Protein AF-A0AAE2D4U5-F1 (afdb_monomer_lite)

Radius of gyration: 18.9 Å; chains: 1; bounding box: 34×36×48 Å

Sequence (80 aa):
MKSFLQDPPGFLERTFSNQGNQPLETLETLETNLLDKRPSNFEDCVIWARLLWQDLYSNTLTQLLSNFPRDHVTSTGSEF

pLDDT: mean 93.77, std 4.61, range [75.62, 98.25]

Organism: Schistosoma mekongi (NCBI:txid38744)

Foldseek 3Di:
DVCCVVDVVVVLVVLVPDDDCSSVVVVVVVCCCPPVQPDPDVVSVVVVVVVVCCVVPPVVVVVVCVVQPQQDADPVRHHD

InterPro domains:
  IPR019572 Ubiquitin-activating enzyme, SCCH domain [PF10585] (2-80)
  IPR035985 Ubiquitin-activating enzyme-like [SSF69572] (25-80)
  IPR042063 Ubiquitin-activating enzyme E1, SCCH domain [G3DSA:1.10.10.2660] (1-80)

Structure (mmCIF, N/CA/C/O backbone):
data_AF-A0AAE2D4U5-F1
#
_entry.id   AF-A0AAE2D4U5-F1
#
loop_
_atom_site.group_PDB
_atom_site.id
_atom_site.type_symbol
_atom_site.label_atom_id
_atom_site.label_alt_id
_atom_site.label_comp_id
_atom_site.label_asym_id
_atom_site.label_entity_id
_atom_site.label_seq_id
_atom_site.pdbx_PDB_ins_code
_atom_site.Cartn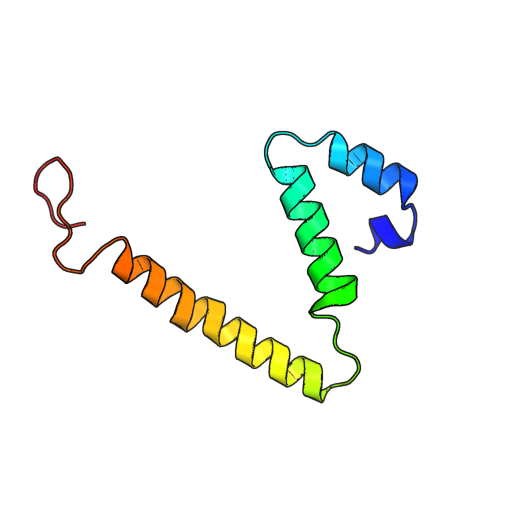_x
_atom_site.Cartn_y
_atom_site.Cartn_z
_atom_site.occupancy
_atom_site.B_iso_or_equiv
_atom_site.auth_seq_id
_atom_site.auth_comp_id
_atom_site.auth_asym_id
_atom_site.auth_atom_id
_atom_site.pdbx_PDB_model_num
ATOM 1 N N . MET A 1 1 ? -2.808 4.160 10.900 1.00 82.25 1 MET A N 1
ATOM 2 C CA . MET A 1 1 ? -3.988 3.333 11.254 1.00 82.25 1 MET A CA 1
ATOM 3 C C . MET A 1 1 ? -4.211 3.231 12.763 1.00 82.25 1 MET A C 1
ATOM 5 O O . MET A 1 1 ? -5.179 3.807 13.227 1.00 82.25 1 MET A O 1
ATOM 9 N N . LYS A 1 2 ? -3.326 2.599 13.559 1.00 88.50 2 LYS A N 1
ATOM 10 C CA . LYS A 1 2 ? -3.492 2.531 15.033 1.00 88.50 2 LYS A CA 1
ATOM 11 C C . LYS A 1 2 ? -3.643 3.912 15.684 1.00 88.50 2 LYS A C 1
ATOM 13 O O . LYS A 1 2 ? -4.524 4.105 16.509 1.00 88.50 2 LYS A O 1
ATOM 18 N N . SER A 1 3 ? -2.818 4.868 15.264 1.00 91.06 3 SER A N 1
ATOM 19 C CA . SER A 1 3 ? -2.877 6.261 15.715 1.00 91.06 3 SER A CA 1
ATOM 20 C C . SER A 1 3 ? -4.234 6.920 15.447 1.00 91.06 3 SER A C 1
ATOM 22 O O . SER A 1 3 ? -4.767 7.564 16.340 1.00 91.06 3 SER A O 1
ATOM 24 N N . PHE A 1 4 ? -4.819 6.699 14.265 1.00 95.56 4 PHE A N 1
ATOM 25 C CA . PHE A 1 4 ? -6.162 7.180 13.925 1.00 95.56 4 PHE A CA 1
ATOM 26 C C . PHE A 1 4 ? -7.250 6.536 14.794 1.00 95.56 4 PHE A C 1
ATOM 28 O O . PHE A 1 4 ? -8.144 7.230 15.251 1.00 95.56 4 PHE A O 1
ATOM 35 N N . LEU A 1 5 ? -7.162 5.229 15.065 1.00 94.81 5 LEU A N 1
ATOM 36 C CA . LEU A 1 5 ? -8.152 4.526 15.895 1.00 94.81 5 LEU A CA 1
ATOM 37 C C . LEU A 1 5 ? -8.106 4.936 17.377 1.00 94.81 5 LEU A C 1
ATOM 39 O O . LEU A 1 5 ? -9.101 4.788 18.077 1.00 94.81 5 LEU A O 1
ATOM 43 N N . GLN A 1 6 ? -6.955 5.403 17.865 1.00 96.25 6 GLN A N 1
ATOM 44 C CA . GLN A 1 6 ? -6.770 5.811 19.262 1.00 96.25 6 GLN A CA 1
ATOM 45 C C . GLN A 1 6 ? -7.086 7.292 19.496 1.00 96.25 6 GLN A C 1
ATOM 47 O O . GLN A 1 6 ? -7.641 7.634 20.534 1.00 96.25 6 GLN A O 1
ATOM 52 N N . ASP A 1 7 ? -6.726 8.155 18.549 1.00 97.25 7 ASP A N 1
ATOM 53 C CA . ASP A 1 7 ? -6.904 9.606 18.625 1.00 97.25 7 ASP A CA 1
ATOM 54 C C . ASP A 1 7 ? -7.221 10.155 17.221 1.00 97.25 7 ASP A C 1
ATOM 56 O O . ASP A 1 7 ? -6.320 10.639 16.525 1.00 97.25 7 ASP A O 1
ATOM 60 N N . PRO A 1 8 ? -8.484 10.047 16.757 1.00 95.25 8 PRO A N 1
ATOM 61 C CA . PRO A 1 8 ? -8.863 10.556 15.444 1.00 95.25 8 PRO A CA 1
ATOM 62 C C . PRO A 1 8 ? -8.609 12.067 15.283 1.00 95.25 8 PRO A C 1
ATOM 64 O O . PRO A 1 8 ? -7.981 12.437 14.290 1.00 95.25 8 PRO A O 1
ATOM 67 N N . PRO A 1 9 ? -9.012 12.951 16.225 1.00 96.62 9 PRO A N 1
ATOM 68 C CA . PRO A 1 9 ? -8.811 14.392 16.075 1.00 96.62 9 PRO A CA 1
ATOM 69 C C . PRO A 1 9 ? -7.335 14.787 15.980 1.00 96.62 9 PRO A C 1
ATOM 71 O O . PRO A 1 9 ? -6.955 15.486 15.042 1.00 96.62 9 PRO A O 1
ATOM 74 N N . GLY A 1 10 ? -6.482 14.297 16.886 1.00 96.75 10 GLY A N 1
ATOM 75 C CA . GLY A 1 10 ? -5.062 14.638 16.850 1.00 96.75 10 GLY A CA 1
ATOM 76 C C . GLY A 1 10 ? -4.320 13.956 15.699 1.00 96.75 10 GLY A C 1
ATOM 77 O O . GLY A 1 10 ? -3.357 14.513 15.168 1.00 96.75 10 GLY A O 1
ATOM 78 N N . PHE A 1 11 ? -4.753 12.771 15.248 1.00 96.31 11 PHE A N 1
ATOM 79 C CA . PHE A 1 11 ? -4.227 12.176 14.015 1.00 96.31 11 PHE A CA 1
ATOM 80 C C . PHE A 1 11 ? -4.513 13.056 12.800 1.00 96.31 11 PHE A C 1
ATOM 82 O O . PHE A 1 11 ? -3.604 13.279 11.998 1.00 96.31 11 PHE A O 1
ATOM 89 N N . LEU A 1 12 ? -5.744 13.554 12.668 1.00 96.38 12 LEU A N 1
ATOM 90 C CA . LEU A 1 12 ? -6.133 14.420 11.561 1.00 96.38 12 LEU A CA 1
ATOM 91 C C . LEU A 1 12 ? -5.351 15.736 11.584 1.00 96.38 12 LEU A C 1
ATOM 93 O O . LEU A 1 12 ? -4.785 16.105 10.562 1.00 96.38 12 LEU A O 1
ATOM 97 N N . GLU A 1 13 ? -5.224 16.387 12.742 1.00 96.75 13 GLU A N 1
ATOM 98 C CA . GLU A 1 13 ? -4.436 17.620 12.895 1.00 96.75 13 GLU A CA 1
ATOM 99 C C . GLU A 1 13 ? -2.981 17.443 12.422 1.00 96.75 13 GLU A C 1
ATOM 101 O O . GLU A 1 13 ? -2.482 18.215 11.597 1.00 96.75 13 GLU A O 1
ATOM 106 N N . ARG A 1 14 ? -2.312 16.373 12.874 1.00 95.94 14 ARG A N 1
ATOM 107 C CA . ARG A 1 14 ? -0.942 16.048 12.441 1.00 95.94 14 ARG A CA 1
ATOM 108 C C . ARG A 1 14 ? -0.872 15.743 10.946 1.00 95.94 14 ARG A C 1
ATOM 110 O O . ARG A 1 14 ? 0.056 16.186 10.281 1.00 95.94 14 ARG A O 1
ATOM 117 N N . THR A 1 15 ? -1.851 15.009 10.417 1.00 96.38 15 THR A N 1
ATOM 118 C CA . THR A 1 15 ? -1.891 14.618 9.000 1.00 96.38 15 THR A CA 1
ATOM 119 C C . THR A 1 15 ? -2.067 15.831 8.092 1.00 96.38 15 THR A C 1
ATOM 121 O O . THR A 1 15 ? -1.339 15.961 7.114 1.00 96.38 15 THR A O 1
ATOM 124 N N . PHE A 1 16 ? -2.970 16.753 8.438 1.00 96.62 16 PHE A N 1
ATOM 125 C CA . PHE A 1 16 ? -3.195 17.986 7.677 1.00 96.62 16 PHE A CA 1
ATOM 126 C C . PHE A 1 16 ? -2.041 18.988 7.777 1.00 96.62 16 PHE A C 1
ATOM 128 O O . PHE A 1 16 ? -1.924 19.862 6.925 1.00 96.62 16 PHE A O 1
ATOM 135 N N . SER A 1 17 ? -1.171 18.848 8.779 1.00 96.31 17 SER A N 1
ATOM 136 C CA . SER A 1 17 ? 0.031 19.678 8.918 1.00 96.31 17 SER A CA 1
ATOM 137 C C . SER A 1 17 ? 1.188 19.231 8.008 1.00 96.31 17 SER A C 1
ATOM 139 O O . SER A 1 17 ? 2.197 19.932 7.913 1.00 96.31 17 SER A O 1
ATOM 141 N N . ASN A 1 18 ? 1.074 18.075 7.339 1.00 95.19 18 ASN A N 1
ATOM 142 C CA . ASN A 1 18 ? 2.091 17.584 6.408 1.00 95.19 18 ASN A CA 1
ATOM 143 C C . ASN A 1 18 ? 2.093 18.385 5.093 1.00 95.19 18 ASN A C 1
ATOM 145 O O . ASN A 1 18 ? 1.074 18.913 4.658 1.00 95.19 18 ASN A O 1
ATOM 149 N N . GLN A 1 19 ? 3.252 18.460 4.436 1.00 95.44 19 GLN A N 1
ATOM 150 C CA . GLN A 1 19 ? 3.435 19.259 3.219 1.00 95.44 19 GLN A CA 1
ATOM 151 C C . GLN A 1 19 ? 3.095 18.480 1.940 1.00 95.44 19 GLN A C 1
ATOM 153 O O . GLN A 1 19 ? 3.281 17.264 1.861 1.00 95.44 19 GLN A O 1
ATOM 158 N N . GLY A 1 20 ? 2.671 19.203 0.900 1.00 94.88 20 GLY A N 1
ATOM 159 C CA . GLY A 1 20 ? 2.406 18.636 -0.425 1.00 94.88 20 GLY A CA 1
ATOM 160 C C . GLY A 1 20 ? 1.244 17.640 -0.422 1.00 94.88 20 GLY A C 1
ATOM 161 O O . GLY A 1 20 ? 0.237 17.864 0.242 1.00 94.88 20 GLY A O 1
ATOM 162 N N . ASN A 1 21 ? 1.394 16.534 -1.157 1.00 95.69 21 ASN A N 1
ATOM 163 C CA . ASN A 1 21 ? 0.372 15.484 -1.277 1.00 95.69 21 ASN A CA 1
ATOM 164 C C . ASN A 1 21 ? 0.353 14.478 -0.115 1.00 95.6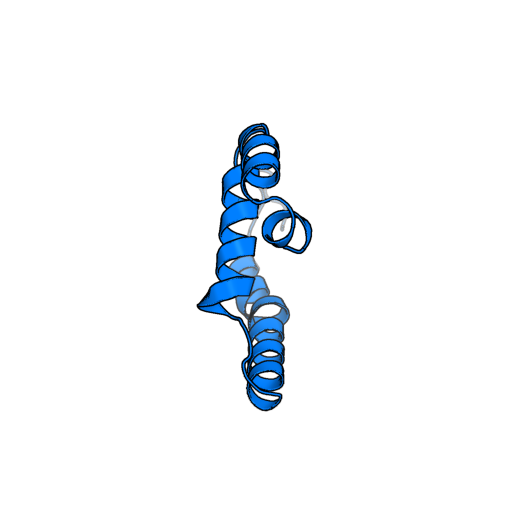9 21 ASN A C 1
ATOM 166 O O . ASN A 1 21 ? -0.520 13.615 -0.072 1.00 95.69 21 ASN A O 1
ATOM 170 N N . GLN A 1 22 ? 1.265 14.599 0.852 1.00 96.00 22 GLN A N 1
ATOM 171 C CA . GLN A 1 22 ? 1.367 13.668 1.981 1.00 96.00 22 GLN A CA 1
ATOM 172 C C . GLN A 1 22 ? 0.068 13.501 2.796 1.00 96.00 22 GLN A C 1
ATOM 174 O O . GLN A 1 22 ? -0.236 12.366 3.179 1.00 96.00 22 GLN A O 1
ATOM 179 N N . PRO A 1 23 ? -0.732 14.559 3.067 1.00 96.81 23 PRO A N 1
ATOM 180 C CA . PRO A 1 23 ? -2.023 14.388 3.729 1.00 96.81 23 PRO A CA 1
ATOM 181 C C . PRO A 1 23 ? -2.970 13.483 2.934 1.00 96.81 23 PRO A C 1
ATOM 183 O O . PRO A 1 23 ? -3.594 12.600 3.517 1.00 96.81 23 PRO A O 1
ATOM 186 N N . LEU A 1 24 ? -3.042 13.666 1.611 1.00 96.69 24 LEU A N 1
ATOM 187 C CA . LEU A 1 24 ? -3.907 12.878 0.733 1.00 96.69 24 LEU A CA 1
ATOM 188 C C . LEU A 1 24 ? -3.465 11.411 0.703 1.00 96.69 24 LEU A C 1
ATOM 190 O O . LEU A 1 24 ? -4.267 10.543 1.029 1.00 96.69 24 LEU A O 1
ATOM 194 N N . GLU A 1 25 ? -2.182 11.143 0.442 1.00 96.38 25 GLU A N 1
ATOM 195 C CA . GLU A 1 25 ? -1.620 9.780 0.422 1.00 96.38 25 GLU A CA 1
ATOM 196 C C . GLU A 1 25 ? -1.871 9.039 1.748 1.00 96.38 25 GLU A C 1
ATOM 198 O O . GLU A 1 25 ? -2.210 7.850 1.778 1.00 96.38 25 GLU A O 1
ATOM 203 N N . THR A 1 26 ? -1.743 9.755 2.871 1.00 95.88 26 THR A N 1
ATOM 204 C CA . THR A 1 26 ? -2.000 9.206 4.208 1.00 95.88 26 THR A CA 1
ATOM 205 C C . THR A 1 26 ? -3.473 8.831 4.391 1.00 95.88 26 THR A C 1
ATOM 207 O O . THR A 1 26 ? -3.770 7.777 4.963 1.00 95.88 26 THR A O 1
ATOM 210 N N . LEU A 1 27 ? -4.396 9.679 3.930 1.00 95.94 27 LEU A N 1
ATOM 211 C CA . LEU A 1 27 ? -5.837 9.452 4.046 1.00 95.94 27 LEU A CA 1
ATOM 212 C C . LEU A 1 27 ? -6.325 8.352 3.094 1.00 95.94 27 LEU A C 1
ATOM 214 O O . LEU A 1 27 ? -7.069 7.482 3.536 1.00 95.94 27 LEU A O 1
ATOM 218 N N . GLU A 1 28 ? -5.839 8.312 1.855 1.00 96.38 28 GLU A N 1
ATOM 219 C CA . GLU A 1 28 ? -6.133 7.241 0.887 1.00 96.38 28 GLU A CA 1
ATOM 220 C C . GLU A 1 28 ? -5.647 5.881 1.399 1.00 96.38 28 GLU A C 1
ATOM 222 O O . GLU A 1 28 ? -6.352 4.871 1.326 1.00 96.38 28 GLU A O 1
ATOM 227 N N . THR A 1 29 ? -4.454 5.850 2.005 1.00 94.44 29 THR A N 1
ATOM 228 C CA . THR A 1 29 ? -3.942 4.642 2.661 1.00 94.44 29 THR A CA 1
ATOM 229 C C . THR A 1 29 ? -4.861 4.216 3.805 1.00 94.44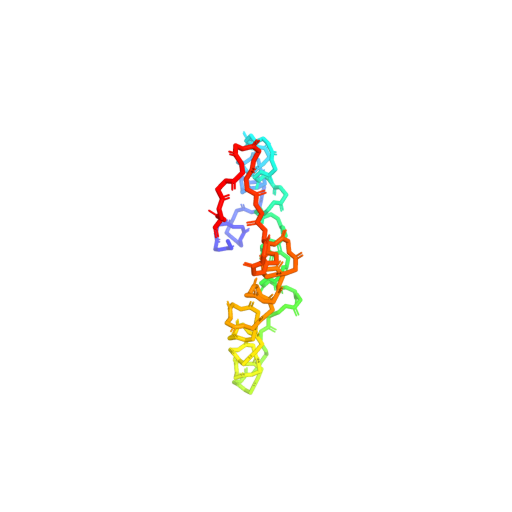 29 THR A C 1
ATOM 231 O O . THR A 1 29 ? -5.113 3.024 3.993 1.00 94.44 29 THR A O 1
ATOM 234 N N . LEU A 1 30 ? -5.365 5.164 4.596 1.00 95.56 30 LEU A N 1
ATOM 235 C CA . LEU A 1 30 ? -6.270 4.868 5.701 1.00 95.56 30 LEU A CA 1
ATOM 236 C C . LEU A 1 30 ? -7.594 4.274 5.196 1.00 95.56 30 LEU A C 1
ATOM 238 O O . LEU A 1 30 ? -8.006 3.227 5.694 1.00 95.56 30 LEU A O 1
ATOM 242 N N . GLU A 1 31 ? -8.217 4.913 4.206 1.00 95.44 31 GLU A N 1
ATOM 243 C CA . GLU A 1 31 ? -9.452 4.466 3.554 1.00 95.44 31 GLU A CA 1
ATOM 244 C C . GLU A 1 31 ? -9.289 3.063 2.967 1.00 95.44 31 GLU A C 1
ATOM 246 O O . GLU A 1 31 ? -10.017 2.146 3.351 1.00 95.44 31 GLU A O 1
ATOM 251 N N . THR A 1 32 ? -8.246 2.860 2.156 1.00 94.12 32 THR A N 1
ATOM 252 C CA . THR A 1 32 ? -7.953 1.574 1.514 1.00 94.12 32 THR A CA 1
ATOM 253 C C . THR A 1 32 ? -7.880 0.442 2.535 1.00 94.12 32 THR A C 1
ATOM 255 O O . THR A 1 32 ? -8.390 -0.651 2.309 1.00 94.12 32 THR A O 1
ATOM 258 N N . ASN A 1 33 ? -7.226 0.672 3.674 1.00 91.75 33 ASN A N 1
ATOM 259 C CA . ASN A 1 33 ? -6.999 -0.388 4.651 1.00 91.75 33 ASN A CA 1
ATOM 260 C C . ASN A 1 33 ? -8.161 -0.594 5.635 1.00 91.75 33 ASN A C 1
ATOM 262 O O . ASN A 1 33 ? -8.285 -1.678 6.207 1.00 91.75 33 ASN A O 1
ATOM 266 N N . LEU A 1 34 ? -8.972 0.434 5.894 1.00 92.94 34 LEU A N 1
ATOM 267 C CA . LEU A 1 34 ? -10.094 0.339 6.832 1.00 92.94 34 LEU A CA 1
ATOM 268 C C . LEU A 1 34 ? -11.405 -0.050 6.149 1.00 92.94 34 LEU A C 1
ATOM 270 O O . LEU A 1 34 ? -12.250 -0.664 6.807 1.00 92.94 34 LEU A O 1
ATOM 274 N N . LEU A 1 35 ? -11.560 0.301 4.871 1.00 91.88 35 LEU A N 1
ATOM 275 C CA . LEU A 1 35 ? -12.787 0.136 4.101 1.00 91.88 35 LEU A CA 1
ATOM 276 C C . LEU A 1 35 ? -12.551 -0.772 2.889 1.00 91.88 35 LEU A C 1
ATOM 278 O O . LEU A 1 35 ? -12.974 -1.925 2.918 1.00 91.88 35 LEU A O 1
ATOM 282 N N . ASP A 1 36 ? -11.838 -0.302 1.866 1.00 92.06 36 ASP A N 1
ATOM 283 C CA . ASP A 1 36 ? -11.894 -0.924 0.532 1.00 92.06 36 ASP A CA 1
ATOM 284 C C . ASP A 1 36 ? -11.250 -2.309 0.444 1.00 92.06 36 ASP A C 1
ATOM 286 O O . ASP A 1 36 ? -11.763 -3.211 -0.215 1.00 92.06 36 ASP A O 1
ATOM 290 N N . LYS A 1 37 ? -10.093 -2.481 1.086 1.00 92.00 37 LYS A N 1
ATOM 291 C CA . LYS A 1 37 ? -9.274 -3.699 1.025 1.00 92.00 37 LYS A CA 1
ATOM 292 C C . LYS A 1 37 ? -9.143 -4.373 2.385 1.00 92.00 37 LYS A C 1
ATOM 294 O O . LYS A 1 37 ? -8.197 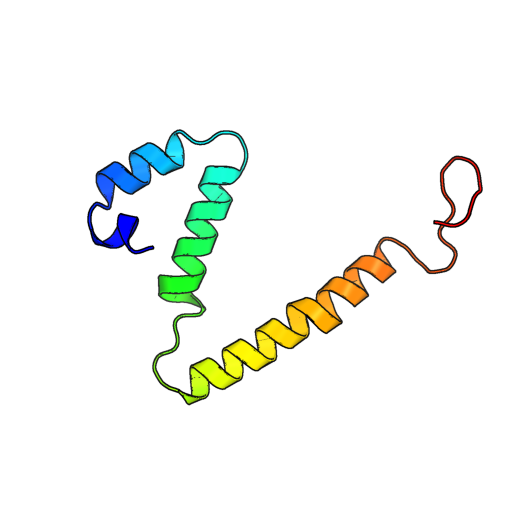-5.128 2.604 1.00 92.00 37 LYS A O 1
ATOM 299 N N . ARG A 1 38 ? -10.068 -4.107 3.310 1.00 93.00 38 ARG A N 1
ATOM 300 C CA . ARG A 1 38 ? -10.075 -4.753 4.623 1.00 93.00 38 ARG A CA 1
ATOM 301 C C . ARG A 1 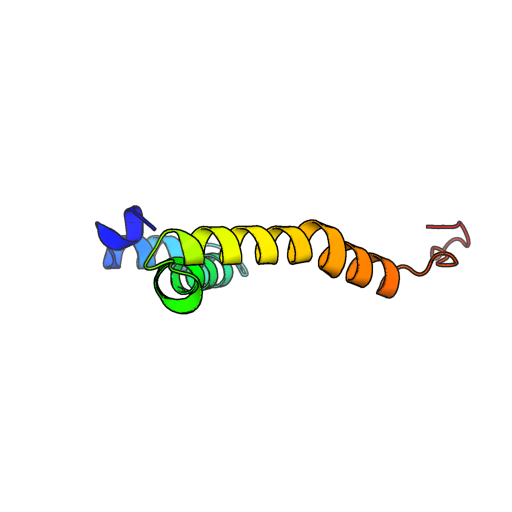38 ? -10.558 -6.209 4.488 1.00 93.00 38 ARG A C 1
ATOM 303 O O . ARG A 1 38 ? -11.739 -6.415 4.210 1.00 93.00 38 ARG A O 1
ATOM 310 N N . PRO A 1 39 ? -9.707 -7.222 4.732 1.00 95.31 39 PRO A N 1
ATOM 311 C CA . PRO A 1 39 ? -10.137 -8.615 4.672 1.00 95.31 39 PRO A CA 1
ATOM 312 C C . PRO A 1 39 ? -11.086 -8.941 5.835 1.00 95.31 39 PRO A C 1
ATOM 314 O O . PRO A 1 39 ? -10.874 -8.491 6.966 1.00 95.31 39 PRO A O 1
ATOM 317 N N . SER A 1 40 ? -12.124 -9.735 5.566 1.00 95.88 40 SER A N 1
ATOM 318 C CA . SER A 1 40 ? -13.081 -10.211 6.576 1.00 95.88 40 SER A CA 1
ATOM 319 C C . SER A 1 40 ? -12.809 -11.653 7.008 1.00 95.88 40 SER A C 1
ATOM 321 O O . SER A 1 40 ? -13.205 -12.059 8.100 1.00 95.88 40 SER A O 1
ATOM 323 N N . ASN A 1 41 ? -12.122 -12.424 6.168 1.00 97.44 41 ASN A N 1
ATOM 324 C CA . ASN A 1 41 ? -11.720 -13.807 6.414 1.00 97.44 41 ASN A CA 1
ATOM 325 C C . ASN A 1 41 ? -10.316 -14.078 5.832 1.00 97.44 41 ASN A C 1
ATOM 327 O O . ASN A 1 41 ? -9.644 -13.173 5.333 1.00 97.44 41 ASN A O 1
ATOM 331 N N . PHE A 1 42 ? -9.841 -15.318 5.948 1.00 97.75 42 PHE A N 1
ATOM 332 C CA . PHE A 1 42 ? -8.502 -15.685 5.485 1.00 97.75 42 PHE A CA 1
ATOM 333 C C . PHE A 1 42 ? -8.413 -15.753 3.956 1.00 97.75 42 PHE A C 1
ATOM 335 O O . PHE A 1 42 ? -7.395 -15.377 3.376 1.00 97.75 42 PHE A O 1
ATOM 342 N N . GLU A 1 43 ? -9.474 -16.200 3.295 1.00 98.19 43 GLU A N 1
ATOM 343 C CA . GLU A 1 43 ? -9.571 -16.278 1.843 1.00 98.19 43 GLU A CA 1
ATOM 344 C C . GLU A 1 43 ? -9.406 -14.889 1.205 1.00 98.19 43 GLU A C 1
ATOM 346 O O . GLU A 1 43 ? -8.662 -14.742 0.232 1.00 98.19 43 GLU A O 1
ATOM 351 N N . ASP A 1 44 ? -9.985 -13.851 1.814 1.00 97.00 44 ASP A N 1
ATOM 352 C CA . ASP A 1 44 ? -9.810 -12.455 1.406 1.00 97.00 44 ASP A CA 1
ATOM 353 C C . ASP A 1 44 ? -8.334 -12.025 1.475 1.00 97.00 44 ASP A C 1
ATOM 355 O O . ASP A 1 44 ? -7.852 -11.313 0.591 1.00 97.00 44 ASP A O 1
ATOM 359 N N . CYS A 1 45 ? -7.576 -12.488 2.478 1.00 97.00 45 CYS A N 1
ATOM 360 C CA . CYS A 1 45 ? -6.136 -12.218 2.573 1.00 97.00 45 CYS A CA 1
ATOM 361 C C . CYS A 1 45 ? -5.356 -12.864 1.418 1.00 97.00 45 CYS A C 1
ATOM 363 O O . CYS A 1 45 ? -4.410 -12.266 0.901 1.00 97.00 45 CYS A O 1
ATOM 365 N N . VAL A 1 46 ? -5.744 -14.072 0.997 1.00 98.00 46 VAL A N 1
ATOM 366 C CA . VAL A 1 46 ? -5.119 -14.760 -0.144 1.00 98.00 46 VAL A CA 1
ATOM 367 C C . VAL A 1 46 ? -5.412 -14.011 -1.446 1.00 98.00 46 VAL A C 1
ATOM 369 O O . VAL A 1 46 ? -4.501 -13.801 -2.251 1.00 98.00 46 VAL A O 1
ATOM 372 N N . ILE A 1 47 ? -6.652 -13.547 -1.633 1.00 96.88 47 ILE A N 1
ATOM 373 C CA . ILE A 1 47 ? -7.041 -12.708 -2.775 1.00 96.88 47 ILE A CA 1
ATOM 374 C C . ILE A 1 47 ? -6.226 -11.411 -2.776 1.00 96.88 47 ILE A C 1
ATOM 376 O O . ILE A 1 47 ? -5.616 -11.072 -3.791 1.00 96.88 47 ILE A O 1
ATOM 380 N N . TRP A 1 48 ? -6.152 -10.722 -1.635 1.00 96.12 48 TRP A N 1
ATOM 381 C CA . TRP A 1 48 ? -5.363 -9.501 -1.486 1.00 96.12 48 TRP A CA 1
ATOM 382 C C . TRP A 1 48 ? -3.893 -9.722 -1.860 1.00 96.12 48 TRP A C 1
ATOM 384 O O . TRP A 1 48 ? -3.345 -8.962 -2.658 1.00 96.12 48 TRP A O 1
ATOM 394 N N . ALA A 1 49 ? -3.269 -10.795 -1.365 1.00 97.38 49 ALA A N 1
ATOM 395 C CA . ALA A 1 49 ? -1.875 -11.111 -1.669 1.00 97.38 49 ALA A CA 1
ATOM 396 C C . ALA A 1 49 ? -1.660 -11.379 -3.167 1.00 97.38 49 ALA A C 1
ATOM 398 O O . ALA A 1 49 ? -0.685 -10.905 -3.757 1.00 97.38 49 ALA A O 1
ATOM 399 N N . ARG A 1 50 ? -2.590 -12.095 -3.813 1.00 97.94 50 ARG A N 1
ATOM 400 C CA . ARG A 1 50 ? -2.533 -12.359 -5.255 1.00 97.94 50 ARG A CA 1
ATOM 401 C C . ARG A 1 50 ? -2.691 -11.082 -6.084 1.00 97.94 50 ARG A C 1
ATOM 403 O O . ARG A 1 50 ? -2.021 -10.958 -7.112 1.00 97.94 50 ARG A O 1
ATOM 410 N N . LEU A 1 51 ? -3.557 -10.157 -5.674 1.00 96.62 51 LEU A N 1
ATOM 411 C CA . LEU A 1 51 ? -3.731 -8.865 -6.344 1.00 96.62 51 LEU A CA 1
ATOM 412 C C . LEU A 1 51 ? -2.500 -7.972 -6.155 1.00 96.62 51 LEU A C 1
ATOM 414 O O . LEU A 1 51 ? -1.985 -7.443 -7.136 1.00 96.62 51 LEU A O 1
ATOM 418 N N . LEU A 1 52 ? -1.963 -7.893 -4.935 1.00 95.75 52 LEU A N 1
ATOM 419 C CA . LEU A 1 52 ? -0.751 -7.127 -4.644 1.00 95.75 52 LEU A CA 1
ATOM 420 C C . LEU A 1 52 ? 0.444 -7.618 -5.469 1.00 95.75 52 LEU A C 1
ATOM 422 O O . LEU A 1 52 ? 1.183 -6.813 -6.030 1.00 95.75 52 LEU A O 1
ATOM 426 N N . TRP A 1 53 ? 0.619 -8.938 -5.583 1.00 98.06 53 TRP A N 1
ATOM 427 C CA . TRP A 1 53 ? 1.666 -9.505 -6.430 1.00 98.06 53 TRP A CA 1
ATOM 428 C C . TRP A 1 53 ? 1.528 -9.043 -7.886 1.00 98.06 53 TRP A C 1
ATOM 430 O O . TRP A 1 53 ? 2.516 -8.666 -8.510 1.00 98.06 53 TRP A O 1
ATOM 440 N N . GLN A 1 54 ? 0.309 -9.028 -8.427 1.00 98.25 54 GLN A N 1
ATOM 441 C CA . GLN A 1 54 ? 0.081 -8.582 -9.800 1.00 98.25 54 GLN A CA 1
ATOM 442 C C . GLN A 1 54 ? 0.346 -7.091 -9.976 1.00 98.25 54 GLN A C 1
ATOM 444 O O . GLN A 1 54 ? 0.956 -6.707 -10.971 1.00 98.25 54 GLN A O 1
ATOM 449 N N . ASP A 1 55 ? -0.058 -6.262 -9.018 1.00 96.69 55 ASP A N 1
ATOM 450 C CA . ASP A 1 55 ? 0.212 -4.827 -9.070 1.00 96.69 55 ASP A CA 1
ATOM 451 C C . ASP A 1 55 ? 1.718 -4.543 -9.094 1.00 96.69 55 ASP A C 1
ATOM 453 O O . ASP A 1 55 ? 2.194 -3.799 -9.954 1.00 96.69 55 ASP A O 1
ATOM 457 N N . LEU A 1 56 ? 2.482 -5.194 -8.213 1.00 96.06 56 LEU A N 1
ATOM 458 C CA . LEU A 1 56 ? 3.920 -4.963 -8.070 1.00 96.06 56 LEU A CA 1
ATOM 459 C C . LEU A 1 56 ? 4.749 -5.592 -9.196 1.00 96.06 56 LEU A C 1
ATOM 461 O O . LEU A 1 56 ? 5.686 -4.970 -9.691 1.00 96.06 56 LEU A O 1
ATOM 465 N N . TYR A 1 57 ? 4.410 -6.812 -9.615 1.00 97.00 57 TYR A N 1
ATOM 466 C CA . TYR A 1 57 ? 5.256 -7.616 -10.504 1.00 97.00 57 TYR A CA 1
ATOM 467 C C . TYR A 1 57 ? 4.695 -7.804 -11.916 1.00 97.00 57 TYR A C 1
ATOM 469 O O . TYR A 1 57 ? 5.332 -8.459 -12.735 1.00 97.00 57 TYR A O 1
ATOM 477 N N . SER A 1 58 ? 3.533 -7.228 -12.233 1.00 97.75 58 SER A N 1
ATOM 478 C CA . SER A 1 58 ? 2.979 -7.239 -13.593 1.00 97.75 58 SER A CA 1
ATOM 479 C C . SER A 1 58 ? 2.538 -5.849 -14.033 1.00 97.75 58 SER A C 1
ATOM 481 O O . SER A 1 58 ? 3.039 -5.341 -15.035 1.00 97.75 58 SER A O 1
ATOM 483 N N . ASN A 1 59 ? 1.627 -5.213 -13.297 1.00 97.81 59 ASN A N 1
ATOM 484 C CA . ASN A 1 59 ? 1.008 -3.958 -13.723 1.00 97.81 59 ASN A CA 1
ATOM 485 C C . ASN A 1 59 ? 2.029 -2.817 -13.706 1.00 97.81 59 ASN A C 1
ATOM 487 O O . ASN A 1 59 ? 2.211 -2.152 -14.723 1.00 97.81 59 ASN A O 1
ATOM 491 N N . THR A 1 60 ? 2.768 -2.657 -12.601 1.00 96.88 60 THR A N 1
ATOM 492 C CA . THR A 1 60 ? 3.821 -1.632 -12.480 1.00 96.88 60 THR A CA 1
ATOM 493 C C . THR A 1 60 ? 4.893 -1.791 -13.557 1.00 96.88 60 THR A C 1
ATOM 495 O O . THR A 1 60 ? 5.299 -0.808 -14.173 1.00 96.88 60 THR A O 1
ATOM 498 N N . LEU A 1 61 ? 5.316 -3.027 -13.843 1.00 94.62 61 LEU A N 1
ATOM 499 C CA . LEU A 1 61 ? 6.305 -3.294 -14.892 1.00 94.62 61 LEU A CA 1
ATOM 500 C C . LEU A 1 61 ? 5.758 -2.980 -16.289 1.00 94.62 61 LEU A C 1
ATOM 502 O O . LEU A 1 61 ? 6.457 -2.388 -17.106 1.00 94.62 61 LEU A O 1
ATOM 506 N N . THR A 1 62 ? 4.501 -3.333 -16.558 1.00 95.31 62 THR A N 1
ATOM 507 C CA . THR A 1 62 ? 3.857 -3.038 -17.846 1.00 95.31 62 THR A CA 1
ATOM 508 C C . THR A 1 62 ? 3.705 -1.530 -18.049 1.00 95.31 62 THR A C 1
ATOM 510 O O . THR A 1 62 ? 4.012 -1.028 -19.126 1.00 95.31 62 THR A O 1
ATOM 513 N N . GLN A 1 63 ? 3.307 -0.797 -17.006 1.00 96.00 63 GLN A N 1
ATOM 514 C CA . GLN A 1 63 ? 3.210 0.663 -17.035 1.00 96.00 63 GLN A CA 1
ATOM 515 C C . GLN A 1 63 ? 4.579 1.327 -17.229 1.00 96.00 63 GLN A C 1
ATOM 517 O O . GLN A 1 63 ? 4.701 2.316 -17.952 1.00 96.00 63 GLN A O 1
ATOM 522 N N . LEU A 1 64 ? 5.628 0.786 -16.603 1.00 94.50 64 LEU A N 1
ATOM 523 C CA . LEU A 1 64 ? 6.989 1.270 -16.808 1.00 94.50 64 LEU A CA 1
ATOM 524 C C . LEU A 1 64 ? 7.395 1.129 -18.279 1.00 94.50 64 LEU A C 1
ATOM 526 O O . LEU A 1 64 ? 7.853 2.098 -18.874 1.00 94.50 64 LEU A O 1
ATOM 530 N N . LEU A 1 65 ? 7.163 -0.041 -18.876 1.00 93.00 65 LEU A N 1
ATOM 531 C CA . LEU A 1 65 ? 7.497 -0.311 -20.277 1.00 93.00 65 LEU A CA 1
ATOM 532 C C . LEU A 1 65 ? 6.624 0.465 -21.274 1.00 93.00 65 LEU A C 1
ATOM 534 O O . LEU A 1 65 ? 7.065 0.711 -22.393 1.00 93.00 65 LEU A O 1
ATOM 538 N N . SER A 1 66 ? 5.403 0.867 -20.903 1.00 91.38 66 SER A N 1
ATOM 539 C CA . SER A 1 66 ? 4.602 1.760 -21.750 1.00 91.38 66 SER A CA 1
ATOM 540 C C . SER A 1 66 ? 5.133 3.191 -21.737 1.00 91.38 66 SER A C 1
ATOM 542 O O . SE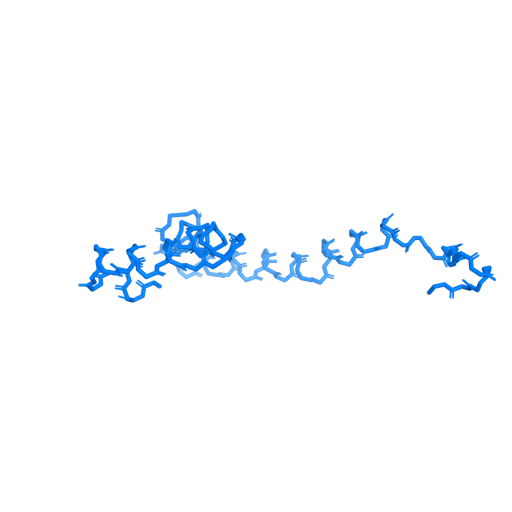R A 1 66 ? 5.063 3.878 -22.751 1.00 91.38 66 SER A O 1
ATOM 544 N N . ASN A 1 67 ? 5.652 3.643 -20.591 1.00 91.81 67 ASN A N 1
ATOM 545 C CA . ASN A 1 67 ? 6.257 4.968 -20.455 1.00 91.81 67 ASN A CA 1
ATOM 546 C C . ASN A 1 67 ? 7.647 5.019 -21.104 1.00 91.81 67 ASN A C 1
ATOM 548 O O . ASN A 1 67 ? 8.006 6.026 -21.710 1.00 91.81 67 ASN A O 1
ATOM 552 N N . PHE A 1 68 ? 8.395 3.919 -21.002 1.00 91.50 68 PHE A N 1
ATOM 553 C CA . PHE A 1 68 ? 9.729 3.744 -21.566 1.00 91.50 68 PHE A CA 1
ATOM 554 C C . PHE A 1 68 ? 9.750 2.496 -22.455 1.00 91.50 68 PHE A C 1
ATOM 556 O O . PHE A 1 68 ? 10.123 1.409 -21.998 1.00 91.50 68 PHE A O 1
ATOM 563 N N . PRO A 1 69 ? 9.319 2.630 -23.724 1.00 89.06 69 PRO A N 1
ATOM 564 C CA . PRO A 1 69 ? 9.466 1.572 -24.713 1.00 89.06 69 PRO A CA 1
ATOM 565 C C . PRO A 1 69 ? 10.920 1.101 -24.815 1.00 89.06 69 PRO A C 1
ATOM 567 O O . PRO A 1 69 ? 11.850 1.836 -24.497 1.00 89.06 69 PRO A O 1
ATOM 570 N N . ARG A 1 70 ? 11.139 -0.127 -25.294 1.00 82.38 70 ARG A N 1
ATOM 571 C CA . ARG A 1 70 ? 12.492 -0.713 -25.383 1.00 82.38 70 ARG A CA 1
ATOM 572 C C . ARG A 1 70 ? 13.448 0.102 -26.268 1.00 82.38 70 ARG A C 1
ATOM 574 O O . ARG A 1 70 ? 14.652 0.025 -26.085 1.00 82.38 70 ARG A O 1
ATOM 581 N N . ASP A 1 71 ? 12.911 0.838 -27.228 1.00 85.62 71 ASP A N 1
ATOM 582 C CA . ASP A 1 71 ? 13.618 1.732 -28.142 1.00 85.62 71 ASP A CA 1
ATOM 583 C C . ASP A 1 71 ? 13.611 3.199 -27.673 1.00 85.62 71 ASP A C 1
ATOM 585 O O . ASP A 1 71 ? 13.922 4.102 -28.451 1.00 85.62 71 ASP A O 1
ATOM 589 N N . HIS A 1 72 ? 13.246 3.464 -26.413 1.00 88.00 72 HIS A N 1
ATOM 590 C CA . HIS A 1 72 ? 13.244 4.815 -25.873 1.00 88.00 72 HIS A CA 1
ATOM 591 C C . HIS A 1 72 ? 14.661 5.394 -25.853 1.00 88.00 72 HIS A C 1
ATOM 593 O O . HIS A 1 72 ? 15.586 4.826 -25.271 1.00 88.00 72 HIS A O 1
ATOM 599 N N . VAL A 1 73 ? 14.811 6.562 -26.475 1.00 88.62 73 VAL A N 1
ATOM 600 C CA . VAL A 1 73 ? 16.058 7.323 -26.499 1.00 88.62 73 VAL A CA 1
ATOM 601 C C . VAL A 1 73 ? 15.926 8.574 -25.644 1.00 88.62 73 VAL A C 1
ATOM 603 O O . VAL A 1 73 ? 14.933 9.301 -25.689 1.00 88.62 73 VAL A O 1
ATOM 606 N N . THR A 1 74 ? 16.967 8.836 -24.866 1.00 87.38 74 THR A N 1
ATOM 607 C CA . THR A 1 74 ? 17.131 10.069 -24.098 1.00 87.38 74 THR A CA 1
ATOM 608 C C . THR A 1 74 ? 17.289 11.279 -25.024 1.00 87.38 74 THR A C 1
ATOM 610 O O . THR A 1 74 ? 17.577 11.154 -26.214 1.00 87.38 74 THR A O 1
ATOM 613 N N . SER A 1 75 ? 17.166 12.489 -24.476 1.00 86.19 75 SER A N 1
ATOM 614 C CA . SER A 1 75 ? 17.323 13.741 -25.234 1.00 86.19 75 SER A CA 1
ATOM 615 C C . SER A 1 75 ? 18.704 13.918 -25.883 1.00 86.19 75 SER A C 1
ATOM 617 O O . SER A 1 75 ? 18.837 14.697 -26.825 1.00 86.19 75 SER A O 1
ATOM 619 N N . THR A 1 76 ? 19.723 13.191 -25.417 1.00 88.75 76 THR A N 1
ATOM 620 C CA . THR A 1 76 ? 21.072 13.154 -26.006 1.00 88.75 76 THR A CA 1
ATOM 621 C C . THR A 1 76 ? 21.262 12.026 -27.025 1.00 88.75 76 THR A C 1
ATOM 623 O O . THR A 1 76 ? 22.359 11.872 -27.554 1.00 88.75 76 THR A O 1
ATOM 626 N N . GLY A 1 77 ? 20.216 11.243 -27.309 1.00 82.06 77 GLY A N 1
ATOM 627 C CA . GLY A 1 77 ? 20.218 10.165 -28.302 1.00 82.06 77 GLY A CA 1
ATOM 628 C C . GLY A 1 77 ? 20.734 8.813 -27.801 1.00 82.06 77 GLY A C 1
ATOM 629 O O . GLY A 1 77 ? 20.837 7.885 -28.597 1.00 82.06 77 GLY A O 1
ATOM 630 N N . SER A 1 78 ? 21.050 8.682 -26.510 1.00 83.94 78 SER A N 1
ATOM 631 C CA . SER A 1 78 ? 21.438 7.400 -25.903 1.00 83.94 78 SER A CA 1
ATOM 632 C C . SER A 1 78 ? 20.200 6.584 -25.532 1.00 83.94 78 SER A C 1
ATOM 634 O O . SER A 1 78 ? 19.211 7.175 -25.097 1.00 83.94 78 SER A O 1
ATOM 636 N N . GLU A 1 79 ? 20.267 5.258 -25.653 1.00 82.81 79 GLU A N 1
ATOM 637 C CA . GLU A 1 79 ? 19.235 4.339 -25.143 1.00 82.81 79 GLU A CA 1
ATOM 638 C C . GLU A 1 79 ? 19.017 4.543 -23.631 1.00 82.81 79 GLU A C 1
ATOM 640 O O . GLU A 1 79 ? 19.970 4.849 -22.904 1.00 82.81 79 GLU A O 1
ATOM 645 N N . PHE A 1 80 ? 17.758 4.440 -23.194 1.00 75.62 80 PHE A N 1
ATOM 646 C CA . PHE A 1 80 ? 17.326 4.604 -21.801 1.00 75.62 80 PHE A CA 1
ATOM 647 C C . PHE A 1 80 ? 17.402 3.304 -20.994 1.00 75.62 80 PHE A C 1
ATOM 649 O O . PHE A 1 80 ? 17.013 2.243 -21.531 1.00 75.62 80 PHE A O 1
#

Secondary structure (DSSP, 8-state):
-HHHHH-HHHHHHHHHTS-TTHHHHHHHHHHIIIIIT--SSHHHHHHHHHHHHHIIIIIHHHHHHHHS-TT-B-TTS-B-